Protein AF-A0A5N7MQY4-F1 (afdb_monomer)

Organism: NCBI:txid2108360

pLDDT: mean 79.16, std 10.76, range [51.59, 91.94]

Nearest PDB structures (foldseek):
  4uxz-assembly1_C  TM=4.721E-01  e=8.055E-01  Escherichia coli K-12
  4d2e-assembly1_C  TM=4.799E-01  e=1.212E+00  Escherichia coli K-12
  4brr-assembly1_B  TM=4.933E-01  e=2.396E+00  Escherichia coli K-12
  5d56-assembly1_A  TM=4.683E-01  e=3.146E+00  Escherichia coli K-12

Secondary structure (DSSP, 8-state):
--HHHHHHHHHHHHHHHHHHS-TT-TTHHHHHHHHHHHHHHHHHHHHHHHHHHHHHHHHHHHTT-

Mean predicted aligned error: 9.65 Å

Structure (mmCIF, N/CA/C/O backbone):
data_AF-A0A5N7MQY4-F1
#
_entry.id   AF-A0A5N7MQY4-F1
#
loop_
_atom_site.group_PDB
_atom_site.id
_atom_site.type_symbol
_atom_site.label_atom_id
_atom_site.label_alt_id
_atom_site.label_comp_id
_atom_site.label_asym_id
_atom_site.label_entity_id
_atom_site.label_seq_id
_atom_site.pdbx_PDB_ins_code
_atom_site.Cartn_x
_atom_site.Cartn_y
_atom_site.Cartn_z
_atom_site.occupancy
_atom_site.B_iso_or_equiv
_atom_site.auth_seq_id
_atom_site.auth_comp_id
_atom_site.auth_asym_id
_atom_site.auth_atom_id
_atom_site.pdbx_PDB_model_num
ATOM 1 N N . MET A 1 1 ? 0.495 16.605 -3.974 1.00 69.81 1 MET A N 1
ATOM 2 C CA . MET A 1 1 ? 0.194 15.589 -5.010 1.00 69.81 1 MET A CA 1
ATOM 3 C C . MET A 1 1 ? 0.546 14.151 -4.622 1.00 69.81 1 MET A C 1
ATOM 5 O O . MET A 1 1 ? 0.226 13.273 -5.388 1.00 69.81 1 MET A O 1
ATOM 9 N N . ILE A 1 2 ? 1.158 13.844 -3.471 1.00 79.19 2 ILE A N 1
ATOM 10 C CA . ILE A 1 2 ? 1.357 12.442 -3.019 1.00 79.19 2 ILE A CA 1
ATOM 11 C C . ILE A 1 2 ? 0.237 11.973 -2.076 1.00 79.19 2 ILE A C 1
ATOM 13 O O . ILE A 1 2 ? -0.132 10.805 -2.070 1.00 79.19 2 ILE A O 1
ATOM 17 N N . SER A 1 3 ? -0.386 12.908 -1.352 1.00 85.44 3 SER A N 1
ATOM 18 C CA . SER A 1 3 ? -1.458 12.619 -0.389 1.00 85.44 3 SER A CA 1
ATOM 19 C C . SER A 1 3 ? -2.654 11.863 -0.989 1.00 85.44 3 SER A C 1
ATOM 21 O O . SER A 1 3 ? -3.190 10.976 -0.337 1.00 85.44 3 SER A O 1
ATOM 23 N N . TRP A 1 4 ? -3.048 12.144 -2.236 1.00 91.00 4 TRP A N 1
ATOM 24 C CA . TRP A 1 4 ? -4.143 11.422 -2.903 1.00 91.00 4 TRP A CA 1
ATOM 25 C C . TRP A 1 4 ? -3.821 9.943 -3.187 1.00 91.00 4 TRP A C 1
ATOM 27 O O . TRP A 1 4 ? -4.692 9.101 -3.005 1.00 91.00 4 TRP A O 1
ATOM 37 N N . ILE A 1 5 ? -2.571 9.617 -3.547 1.00 85.25 5 ILE A N 1
ATOM 38 C CA . ILE A 1 5 ? -2.107 8.236 -3.760 1.00 85.25 5 ILE A CA 1
ATOM 39 C C . ILE A 1 5 ? -2.128 7.486 -2.432 1.00 85.25 5 ILE A C 1
ATOM 41 O O . ILE A 1 5 ? -2.671 6.390 -2.350 1.00 85.25 5 ILE A O 1
ATOM 45 N N . VAL A 1 6 ? -1.600 8.106 -1.373 1.00 86.12 6 VAL A N 1
ATOM 46 C CA . VAL A 1 6 ? -1.616 7.519 -0.026 1.00 86.12 6 VAL A CA 1
ATOM 47 C C . VAL A 1 6 ? -3.052 7.328 0.472 1.00 86.12 6 VAL A C 1
ATOM 49 O O . VAL A 1 6 ? -3.355 6.310 1.084 1.00 86.12 6 VAL A O 1
ATOM 52 N N . ARG A 1 7 ? -3.965 8.260 0.168 1.00 86.06 7 ARG A N 1
ATOM 53 C CA . ARG A 1 7 ? -5.395 8.121 0.481 1.00 86.06 7 ARG A CA 1
ATOM 54 C C . ARG A 1 7 ? -6.032 6.948 -0.252 1.00 86.06 7 ARG A C 1
ATOM 56 O O . ARG A 1 7 ? -6.692 6.147 0.395 1.00 86.06 7 ARG A O 1
ATOM 63 N N . LEU A 1 8 ? -5.820 6.822 -1.561 1.00 89.25 8 LEU A N 1
ATOM 64 C CA . LEU A 1 8 ? -6.325 5.683 -2.335 1.00 89.25 8 LEU A CA 1
ATOM 65 C C . LEU A 1 8 ? -5.796 4.355 -1.786 1.00 89.25 8 LEU A C 1
ATOM 67 O O . LEU A 1 8 ? -6.567 3.416 -1.611 1.00 89.25 8 LEU A O 1
ATOM 71 N N . LEU A 1 9 ? -4.507 4.304 -1.444 1.00 87.38 9 LEU A N 1
ATOM 72 C CA . LEU A 1 9 ? -3.891 3.134 -0.828 1.00 87.38 9 LEU A CA 1
ATOM 73 C C . LEU A 1 9 ? -4.521 2.801 0.532 1.00 87.38 9 LEU A C 1
ATOM 75 O O . LEU A 1 9 ? -4.806 1.640 0.796 1.00 87.38 9 LEU A O 1
ATOM 79 N N . MET A 1 10 ? -4.774 3.803 1.377 1.00 85.94 10 MET A N 1
ATOM 80 C CA . MET A 1 10 ? -5.413 3.609 2.684 1.00 85.94 10 MET A CA 1
ATOM 81 C C . MET A 1 10 ? -6.874 3.163 2.569 1.00 85.94 10 MET A C 1
ATOM 83 O O . MET A 1 10 ? -7.313 2.335 3.363 1.00 85.94 10 MET A O 1
ATOM 87 N N . ILE A 1 11 ? -7.615 3.666 1.575 1.00 88.31 11 ILE A N 1
ATOM 88 C CA . ILE A 1 11 ? -8.984 3.214 1.282 1.00 88.31 11 ILE A CA 1
ATOM 89 C C . ILE A 1 11 ? -8.964 1.747 0.842 1.00 88.31 11 ILE A C 1
ATOM 91 O O . ILE A 1 11 ? -9.737 0.943 1.356 1.00 88.31 11 ILE A O 1
ATOM 95 N N . ALA A 1 12 ? -8.046 1.381 -0.058 1.00 86.31 12 ALA A N 1
ATOM 96 C CA . ALA A 1 12 ? -7.880 -0.001 -0.498 1.00 86.31 12 ALA A CA 1
ATOM 97 C C . ALA A 1 12 ? -7.472 -0.923 0.661 1.00 86.31 12 ALA A C 1
ATOM 99 O O . ALA A 1 12 ? -8.047 -1.994 0.822 1.00 86.31 12 ALA A O 1
ATOM 100 N N . ALA A 1 13 ? -6.532 -0.490 1.504 1.00 81.19 13 ALA A N 1
ATOM 101 C CA . ALA A 1 13 ? -6.123 -1.238 2.685 1.00 81.19 13 ALA A CA 1
ATOM 102 C C . ALA A 1 13 ? -7.288 -1.431 3.662 1.00 81.19 13 ALA A C 1
ATOM 104 O O . ALA A 1 13 ? -7.515 -2.550 4.095 1.00 81.19 13 ALA A O 1
ATOM 105 N N . GLY A 1 14 ? -8.068 -0.382 3.946 1.00 80.44 14 GLY A N 1
ATOM 106 C CA . GLY A 1 14 ? -9.256 -0.479 4.800 1.00 80.44 14 GLY A CA 1
ATOM 107 C C . GLY A 1 14 ? -10.293 -1.466 4.264 1.00 80.44 14 GLY A C 1
ATOM 108 O O . GLY A 1 14 ? -10.769 -2.312 5.014 1.00 80.44 14 GLY A O 1
ATOM 109 N N . ALA A 1 15 ? -10.576 -1.429 2.958 1.00 86.44 15 ALA A N 1
ATOM 110 C CA . ALA A 1 15 ? -11.499 -2.367 2.321 1.00 86.44 15 ALA A CA 1
ATOM 111 C C . ALA A 1 15 ? -11.009 -3.824 2.406 1.00 86.44 15 ALA A C 1
ATOM 113 O O . ALA A 1 15 ? -11.781 -4.718 2.746 1.00 86.44 15 ALA A O 1
ATOM 114 N N . VAL A 1 16 ? -9.719 -4.067 2.146 1.00 83.12 16 VAL A N 1
ATOM 115 C CA . VAL A 1 16 ? -9.121 -5.410 2.238 1.00 83.12 16 VAL A CA 1
ATOM 116 C C . VAL A 1 16 ? -9.094 -5.901 3.686 1.00 83.12 16 VAL A C 1
ATOM 118 O O . VAL A 1 16 ? -9.396 -7.062 3.951 1.00 83.12 16 VAL A O 1
ATOM 121 N N . THR A 1 17 ? -8.777 -5.031 4.643 1.00 81.50 17 THR A N 1
ATOM 122 C CA . THR A 1 17 ? -8.784 -5.386 6.065 1.00 81.50 17 THR A CA 1
ATOM 123 C C . THR A 1 17 ? -10.190 -5.672 6.571 1.00 81.50 17 THR A C 1
ATOM 125 O O . THR A 1 17 ? -10.348 -6.647 7.292 1.00 81.50 17 THR A O 1
ATOM 128 N N . GLY A 1 18 ? -11.206 -4.923 6.135 1.00 81.94 18 GLY A N 1
ATOM 129 C CA . GLY A 1 18 ? -12.612 -5.209 6.441 1.00 81.94 18 GLY A CA 1
ATOM 130 C C . GLY A 1 18 ? -13.097 -6.563 5.916 1.00 81.94 18 GLY A C 1
ATOM 131 O O . GLY A 1 18 ? -14.027 -7.142 6.467 1.00 81.94 18 GLY A O 1
ATOM 132 N N . TRP A 1 19 ? -12.451 -7.109 4.879 1.00 83.19 19 TRP A N 1
ATOM 133 C CA . TRP A 1 19 ? -12.723 -8.470 4.401 1.00 83.19 19 TRP A CA 1
ATOM 134 C C . TRP A 1 19 ? -11.992 -9.555 5.201 1.00 83.19 19 TRP A C 1
ATOM 136 O O . TRP A 1 19 ? -12.483 -10.678 5.277 1.00 83.19 19 TRP A O 1
ATOM 146 N N . LEU A 1 20 ? -10.825 -9.252 5.782 1.00 77.00 20 LEU A N 1
ATOM 147 C CA . LEU A 1 20 ? -10.040 -10.212 6.571 1.00 77.00 20 LEU A CA 1
ATOM 148 C C . LEU A 1 20 ? -10.362 -10.192 8.074 1.00 77.00 20 LEU A C 1
ATOM 150 O O . LEU A 1 20 ? -10.135 -11.194 8.751 1.00 77.00 20 LEU A O 1
ATOM 154 N N . VAL A 1 21 ? -10.829 -9.064 8.610 1.00 77.88 21 VAL A N 1
ATOM 155 C CA . VAL A 1 21 ? -10.999 -8.816 10.048 1.00 77.88 21 VAL A CA 1
ATOM 156 C C . VAL A 1 21 ? -12.288 -8.040 10.296 1.00 77.88 21 VAL A C 1
ATOM 158 O O . VAL A 1 21 ? -12.598 -7.098 9.573 1.00 77.88 21 VAL A O 1
ATOM 161 N N . ALA A 1 22 ? -13.016 -8.416 11.352 1.00 79.81 22 ALA A N 1
ATOM 162 C CA . ALA A 1 22 ? -14.199 -7.690 11.803 1.00 79.81 22 ALA A CA 1
ATOM 163 C C . ALA A 1 22 ? -13.851 -6.236 12.165 1.00 79.81 22 ALA A C 1
ATOM 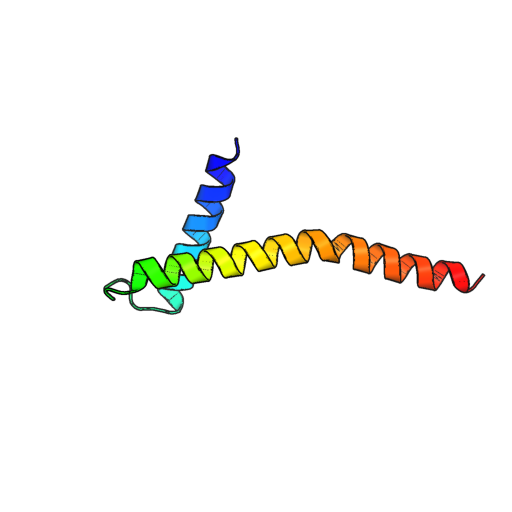165 O O . ALA A 1 22 ? -12.904 -5.987 12.911 1.00 79.81 22 ALA A O 1
ATOM 166 N N . GLU A 1 23 ? -14.635 -5.290 11.653 1.00 73.31 23 GLU A N 1
ATOM 167 C CA . GLU A 1 23 ? -14.382 -3.846 11.773 1.00 73.31 23 GLU A CA 1
ATOM 168 C C . GLU A 1 23 ? -14.389 -3.357 13.234 1.00 73.31 23 GLU A C 1
ATOM 170 O O . G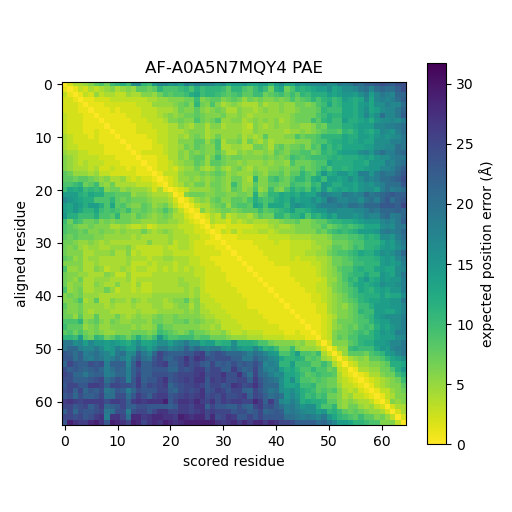LU A 1 23 ? -13.648 -2.445 13.594 1.00 73.31 23 GLU A O 1
ATOM 175 N N . ASP A 1 24 ? -15.126 -4.052 14.105 1.00 75.94 24 ASP A N 1
ATOM 176 C CA . ASP A 1 24 ? -15.230 -3.761 15.541 1.00 75.94 24 ASP A CA 1
ATOM 177 C C . ASP A 1 24 ? -14.074 -4.334 16.380 1.00 75.94 24 ASP A C 1
ATOM 179 O O . ASP A 1 24 ? -14.059 -4.222 17.610 1.00 75.94 24 ASP A O 1
ATOM 183 N N . ALA A 1 25 ? -13.104 -5.001 15.752 1.00 80.88 25 ALA A N 1
ATOM 184 C CA . ALA A 1 25 ? -12.012 -5.619 16.481 1.00 80.88 25 ALA A CA 1
ATOM 185 C C . ALA A 1 25 ? -11.012 -4.552 16.982 1.00 80.88 25 ALA A C 1
ATOM 187 O O . ALA A 1 25 ? -10.577 -3.688 16.218 1.00 80.88 25 ALA A O 1
ATOM 188 N N . PRO A 1 26 ? -10.545 -4.627 18.243 1.00 83.75 26 PRO A N 1
ATOM 189 C CA . PRO A 1 26 ? -9.634 -3.625 18.811 1.00 83.75 26 PRO A CA 1
ATOM 190 C C . PRO A 1 26 ? -8.269 -3.572 18.104 1.00 83.75 26 PRO A C 1
ATOM 192 O O . PRO A 1 26 ? -7.532 -2.596 18.223 1.00 83.75 26 PRO A O 1
ATOM 195 N N . ASN A 1 27 ? -7.920 -4.618 17.356 1.00 85.25 27 ASN A N 1
ATOM 196 C CA . ASN A 1 27 ? -6.703 -4.724 16.557 1.00 85.25 27 ASN A CA 1
ATOM 197 C C . ASN A 1 27 ? -6.890 -4.299 15.089 1.00 85.25 27 ASN A C 1
ATOM 199 O O . ASN A 1 27 ? -5.916 -4.348 14.335 1.00 85.25 27 ASN A O 1
ATOM 203 N N . PHE A 1 28 ? -8.085 -3.861 14.675 1.00 84.19 28 PHE A N 1
ATOM 204 C CA . PHE A 1 28 ? -8.387 -3.517 13.283 1.00 84.19 28 PHE A CA 1
ATOM 205 C C . PHE A 1 28 ? -7.408 -2.486 12.716 1.00 84.19 28 PHE A C 1
ATOM 207 O O . PHE A 1 28 ? -6.830 -2.703 11.655 1.00 84.19 28 PHE A O 1
ATOM 214 N N . GLY A 1 29 ? -7.122 -1.415 13.465 1.00 83.69 29 GLY A N 1
ATOM 215 C CA . GLY A 1 29 ? -6.180 -0.379 13.028 1.00 83.69 29 GLY A CA 1
ATOM 216 C C . GLY A 1 29 ? -4.749 -0.894 12.818 1.00 83.69 29 GLY A C 1
ATOM 217 O O . GLY A 1 29 ? -4.078 -0.492 11.869 1.00 83.69 29 GLY A O 1
ATOM 218 N N . ILE A 1 30 ? -4.287 -1.827 13.658 1.00 87.94 30 ILE A N 1
ATOM 219 C CA . ILE A 1 30 ? -2.952 -2.434 13.524 1.00 87.94 30 ILE A CA 1
ATOM 220 C C . ILE A 1 30 ? -2.908 -3.314 12.273 1.00 87.94 30 ILE A C 1
ATOM 222 O O . ILE A 1 30 ? -1.977 -3.217 11.473 1.00 87.94 30 ILE A O 1
ATOM 226 N N . ILE A 1 31 ? -3.937 -4.139 12.072 1.00 86.12 31 ILE A N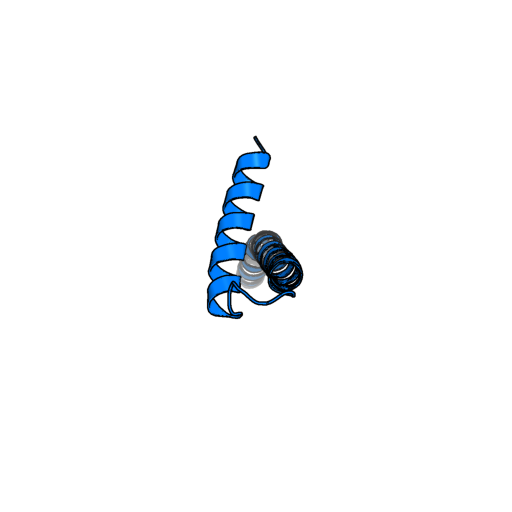 1
ATOM 227 C CA . ILE A 1 31 ? -4.009 -5.042 10.922 1.00 86.12 31 ILE A CA 1
ATOM 228 C C . ILE A 1 31 ? -4.181 -4.245 9.626 1.00 86.12 31 ILE A C 1
ATOM 230 O O . ILE A 1 31 ? -3.542 -4.571 8.629 1.00 86.12 31 ILE A O 1
ATOM 234 N N . GLN A 1 32 ? -4.938 -3.146 9.647 1.00 84.88 32 GLN A N 1
ATOM 235 C CA . GLN A 1 32 ? -5.049 -2.217 8.524 1.00 84.88 32 GLN A CA 1
ATOM 236 C C . GLN A 1 32 ? -3.687 -1.656 8.125 1.00 84.88 32 GLN A C 1
ATOM 238 O O . GLN A 1 32 ? -3.358 -1.615 6.940 1.00 84.88 32 GLN A O 1
ATOM 243 N N . MET A 1 33 ? -2.857 -1.286 9.103 1.00 88.31 33 MET A N 1
ATOM 244 C CA . MET A 1 33 ? -1.498 -0.818 8.842 1.00 88.31 33 MET A CA 1
ATOM 245 C C . MET A 1 33 ? -0.611 -1.916 8.236 1.00 88.31 33 MET A C 1
ATOM 247 O O . MET A 1 33 ? 0.127 -1.654 7.286 1.00 88.31 33 MET A O 1
ATOM 251 N N . MET A 1 34 ? -0.707 -3.152 8.738 1.00 90.06 34 MET A N 1
ATOM 252 C CA . MET A 1 34 ? 0.032 -4.293 8.184 1.00 90.06 34 MET A CA 1
ATOM 253 C C . MET A 1 34 ? -0.390 -4.603 6.743 1.00 90.06 34 MET A C 1
ATOM 255 O O . MET A 1 34 ? 0.466 -4.807 5.885 1.00 90.06 34 MET A O 1
ATOM 259 N N . VAL A 1 35 ? -1.694 -4.587 6.456 1.00 87.62 35 VAL A N 1
ATOM 260 C CA . VAL A 1 35 ? -2.239 -4.795 5.107 1.00 87.62 35 VAL A CA 1
ATOM 261 C C . VAL A 1 35 ? -1.818 -3.662 4.170 1.00 87.62 35 VAL A C 1
ATOM 263 O O . VAL A 1 35 ? -1.400 -3.930 3.045 1.00 87.62 35 VAL A O 1
ATOM 266 N N . ALA A 1 36 ? -1.849 -2.409 4.632 1.00 88.44 36 ALA A N 1
ATOM 267 C CA . ALA A 1 36 ? -1.375 -1.262 3.860 1.00 88.44 36 ALA A CA 1
ATOM 268 C C . ALA A 1 36 ? 0.105 -1.404 3.475 1.00 88.44 36 ALA A C 1
ATOM 270 O O . ALA A 1 36 ? 0.465 -1.154 2.324 1.00 88.44 36 ALA A O 1
ATOM 271 N N . LEU A 1 37 ? 0.955 -1.843 4.411 1.00 91.94 37 LEU A N 1
ATOM 272 C CA . LEU A 1 37 ? 2.367 -2.123 4.145 1.00 91.94 37 LEU A CA 1
ATOM 273 C C . LEU A 1 37 ? 2.535 -3.247 3.121 1.00 91.94 37 LEU A C 1
ATOM 275 O O . LEU A 1 37 ? 3.304 -3.090 2.179 1.00 91.94 37 LEU A O 1
ATOM 279 N N . LEU A 1 38 ? 1.784 -4.340 3.261 1.00 90.12 38 LEU A N 1
ATOM 280 C CA . LEU A 1 38 ? 1.841 -5.481 2.346 1.00 90.12 38 LEU A CA 1
ATOM 281 C C . LEU A 1 38 ? 1.446 -5.071 0.917 1.00 90.12 38 LEU A C 1
ATOM 283 O O . LEU A 1 38 ? 2.165 -5.371 -0.036 1.00 90.12 38 LEU A O 1
ATOM 287 N N . LEU A 1 39 ? 0.355 -4.312 0.771 1.00 88.00 39 LEU A N 1
ATOM 288 C CA . LEU A 1 39 ? -0.082 -3.756 -0.513 1.00 88.00 39 LEU A CA 1
ATOM 289 C C . LEU A 1 39 ? 0.956 -2.799 -1.103 1.00 88.00 39 LEU A C 1
ATOM 291 O O . LEU A 1 39 ? 1.248 -2.876 -2.295 1.00 88.00 39 LEU A O 1
ATOM 295 N N . LEU A 1 40 ? 1.549 -1.929 -0.282 1.00 89.12 40 LEU A N 1
ATOM 296 C CA . LEU A 1 40 ? 2.609 -1.028 -0.727 1.00 89.12 40 LEU A CA 1
ATOM 297 C C . LEU A 1 40 ? 3.822 -1.810 -1.238 1.00 89.12 40 LEU A C 1
ATOM 299 O O . LEU A 1 40 ? 4.325 -1.514 -2.320 1.00 89.12 40 LEU A O 1
ATOM 303 N N . THR A 1 41 ? 4.277 -2.822 -0.495 1.00 91.88 41 THR A N 1
ATOM 304 C CA . THR A 1 41 ? 5.388 -3.683 -0.912 1.00 91.88 41 THR A CA 1
ATOM 305 C C . THR A 1 41 ? 5.067 -4.402 -2.214 1.00 91.88 41 THR A C 1
ATOM 307 O O . THR A 1 41 ? 5.929 -4.470 -3.082 1.00 91.88 41 THR A O 1
ATOM 310 N N . LEU A 1 42 ? 3.835 -4.881 -2.396 1.00 89.00 42 LEU A N 1
ATOM 311 C CA . LEU A 1 42 ? 3.403 -5.543 -3.626 1.00 89.00 42 LEU A CA 1
ATOM 312 C C . LEU A 1 42 ? 3.415 -4.571 -4.813 1.00 89.00 42 LEU A C 1
ATOM 314 O O . LEU A 1 42 ? 3.955 -4.903 -5.863 1.00 89.00 42 LEU A O 1
ATOM 318 N N . ILE A 1 43 ? 2.911 -3.346 -4.637 1.00 89.00 43 ILE A N 1
ATOM 319 C CA . ILE A 1 43 ? 2.965 -2.297 -5.666 1.00 89.00 43 ILE A CA 1
ATOM 320 C C . ILE A 1 43 ? 4.416 -1.985 -6.041 1.00 89.00 43 ILE A C 1
ATOM 322 O O . ILE A 1 43 ? 4.750 -1.946 -7.223 1.00 89.00 43 ILE A O 1
ATOM 326 N N . VAL A 1 44 ? 5.291 -1.794 -5.051 1.00 89.44 44 VAL A N 1
ATOM 327 C CA . VAL A 1 44 ? 6.717 -1.523 -5.284 1.00 89.44 44 VAL A CA 1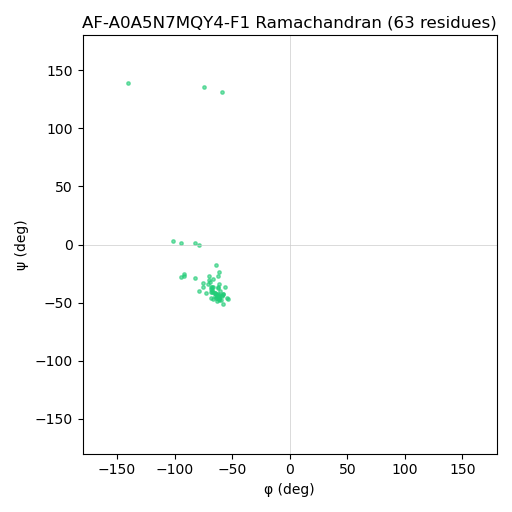
ATOM 328 C C . VAL A 1 44 ? 7.392 -2.709 -5.967 1.00 89.44 44 VAL A C 1
ATOM 330 O O . VAL A 1 44 ? 8.150 -2.504 -6.909 1.00 89.44 44 VAL A O 1
ATOM 333 N N . ALA A 1 45 ? 7.098 -3.939 -5.545 1.00 86.00 45 ALA A N 1
ATOM 334 C CA . ALA A 1 45 ? 7.625 -5.146 -6.163 1.00 86.00 45 ALA A CA 1
ATOM 335 C C . ALA A 1 45 ? 7.177 -5.251 -7.623 1.00 86.00 45 ALA A C 1
ATOM 337 O O . ALA A 1 45 ? 8.013 -5.438 -8.497 1.00 86.00 45 ALA A O 1
ATOM 338 N N . VAL A 1 46 ? 5.893 -5.047 -7.920 1.00 86.44 46 VAL A N 1
ATOM 339 C CA . VAL A 1 46 ? 5.408 -5.015 -9.303 1.00 86.44 46 VAL A CA 1
ATOM 340 C C . VAL A 1 46 ? 6.142 -3.929 -10.078 1.00 86.44 46 VAL A C 1
ATOM 342 O O . VAL A 1 46 ? 6.737 -4.235 -11.095 1.00 86.44 46 VAL A O 1
ATOM 345 N N . LEU A 1 47 ? 6.215 -2.692 -9.592 1.00 85.44 47 LEU A N 1
ATOM 346 C CA . LEU A 1 47 ? 6.913 -1.617 -10.307 1.00 85.44 47 LEU A CA 1
ATOM 347 C C . LEU A 1 47 ? 8.415 -1.883 -10.515 1.00 85.44 47 LEU A C 1
ATOM 349 O O . LEU A 1 47 ? 8.960 -1.488 -11.544 1.00 85.44 47 LEU A O 1
ATOM 353 N N . ALA A 1 48 ? 9.081 -2.545 -9.569 1.00 84.19 48 ALA A N 1
ATOM 354 C CA . ALA A 1 48 ? 10.505 -2.859 -9.640 1.00 84.19 48 ALA A CA 1
ATOM 355 C C . ALA A 1 48 ? 10.806 -4.069 -10.542 1.00 84.19 48 ALA A C 1
ATOM 357 O O . ALA A 1 48 ? 11.784 -4.050 -11.291 1.00 84.19 48 ALA A O 1
ATOM 358 N N . PHE A 1 49 ? 9.972 -5.112 -10.490 1.00 78.50 49 PHE A N 1
ATOM 359 C CA . PHE A 1 49 ? 10.174 -6.362 -11.230 1.00 78.50 49 PHE A CA 1
ATOM 360 C C . PHE A 1 49 ? 9.501 -6.377 -12.611 1.00 78.50 49 PHE A C 1
ATOM 362 O O . PHE A 1 49 ? 9.994 -7.021 -13.530 1.00 78.50 49 PHE A O 1
ATOM 369 N N . TRP A 1 50 ? 8.447 -5.588 -12.821 1.00 67.62 50 TRP A N 1
ATOM 370 C CA . TRP A 1 50 ? 7.781 -5.433 -14.119 1.00 67.62 50 TRP A CA 1
ATOM 371 C C . TRP A 1 50 ? 8.728 -5.042 -15.269 1.00 67.62 50 TRP A C 1
ATOM 373 O O . TRP A 1 50 ? 8.680 -5.686 -16.322 1.00 67.62 50 TRP A O 1
ATOM 383 N N . PRO A 1 51 ? 9.630 -4.049 -15.116 1.00 68.25 51 PRO A N 1
ATOM 384 C CA . PRO A 1 51 ? 10.612 -3.744 -16.151 1.00 68.25 51 PRO A CA 1
ATOM 385 C C . PRO A 1 51 ? 11.749 -4.7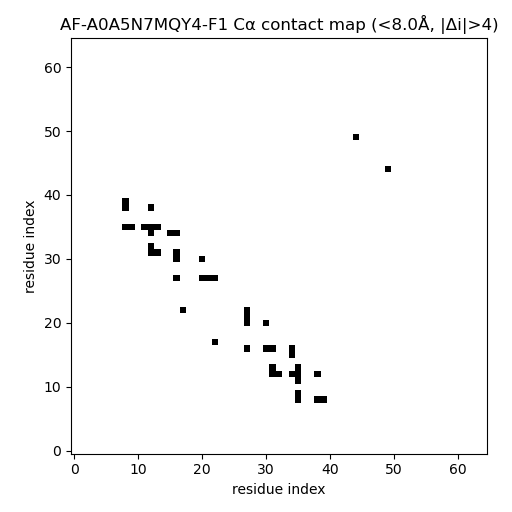70 -16.203 1.00 68.25 51 PRO A C 1
ATOM 387 O O . PRO A 1 51 ? 12.257 -5.048 -17.291 1.00 68.25 51 PRO A O 1
ATOM 390 N N . SER A 1 52 ? 12.163 -5.357 -15.076 1.00 63.12 52 SER A N 1
ATOM 391 C CA . SER A 1 52 ? 13.285 -6.303 -15.067 1.00 63.12 52 SER A CA 1
ATOM 392 C C . SER A 1 52 ? 12.923 -7.636 -15.731 1.00 63.12 52 SER A C 1
ATOM 394 O O . SER A 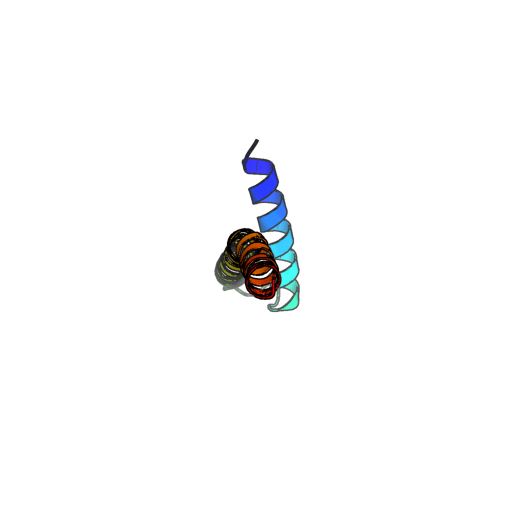1 52 ? 13.748 -8.171 -16.470 1.00 63.12 52 SER A O 1
ATOM 396 N N . ASP A 1 53 ? 11.679 -8.104 -15.612 1.00 64.00 53 ASP A N 1
ATOM 397 C CA . ASP A 1 53 ? 11.177 -9.280 -16.329 1.00 64.00 53 ASP A CA 1
ATOM 398 C C . ASP A 1 53 ? 11.055 -9.037 -17.839 1.00 64.00 53 ASP A C 1
ATOM 400 O O . ASP A 1 53 ? 11.401 -9.911 -18.639 1.00 64.00 53 ASP A O 1
ATOM 404 N N . TRP A 1 54 ? 10.639 -7.838 -18.262 1.00 58.56 54 TRP A N 1
ATOM 405 C CA . TRP A 1 54 ? 10.668 -7.445 -19.677 1.00 58.56 54 TRP A CA 1
ATOM 406 C C . TRP A 1 54 ? 12.096 -7.400 -20.219 1.00 58.56 54 TRP A C 1
ATOM 408 O O . TRP A 1 54 ? 12.385 -7.974 -21.269 1.00 58.56 54 TRP A O 1
ATOM 418 N N . THR A 1 55 ? 13.014 -6.786 -19.476 1.00 60.06 55 THR A N 1
ATOM 419 C CA . THR A 1 55 ? 14.412 -6.632 -19.897 1.00 60.06 55 THR A CA 1
ATOM 420 C C . THR A 1 55 ? 15.132 -7.984 -19.928 1.00 60.06 55 THR A C 1
ATOM 422 O O . THR A 1 55 ? 15.833 -8.289 -20.890 1.00 60.06 55 THR A O 1
ATOM 425 N N . ALA A 1 56 ? 14.903 -8.857 -18.943 1.00 64.69 56 ALA A N 1
ATOM 426 C CA . ALA A 1 56 ? 15.459 -10.209 -18.896 1.00 64.69 56 ALA A CA 1
ATOM 427 C C . ALA A 1 56 ? 14.854 -11.156 -19.951 1.00 64.69 56 ALA A C 1
ATOM 429 O O . ALA A 1 56 ? 15.536 -12.070 -20.428 1.00 64.69 56 ALA A O 1
ATOM 430 N N . ARG A 1 57 ? 13.585 -10.963 -20.344 1.00 60.00 57 ARG A N 1
ATOM 431 C CA . ARG A 1 57 ? 12.971 -11.690 -21.472 1.00 60.00 57 ARG A CA 1
ATOM 432 C C . ARG A 1 57 ? 13.509 -11.210 -22.821 1.00 60.00 57 ARG A C 1
ATOM 434 O O . ARG A 1 57 ? 13.828 -12.049 -23.658 1.00 60.00 57 ARG A O 1
ATOM 441 N N . LEU A 1 58 ? 13.687 -9.903 -23.016 1.00 62.47 58 LEU A N 1
ATOM 442 C CA . LEU A 1 58 ? 14.256 -9.339 -24.247 1.00 62.47 58 LEU A CA 1
ATOM 443 C C . LEU A 1 58 ? 15.731 -9.727 -24.436 1.00 62.47 58 LEU A C 1
ATOM 445 O O . LEU A 1 58 ? 16.129 -10.128 -25.528 1.00 62.47 58 LEU A O 1
ATOM 449 N N . ASN A 1 59 ? 16.528 -9.718 -23.364 1.00 63.88 59 ASN A N 1
ATOM 450 C CA . ASN A 1 59 ? 17.948 -10.077 -23.433 1.00 63.88 59 ASN A CA 1
ATOM 451 C C . ASN A 1 59 ? 18.165 -11.567 -23.782 1.00 63.88 59 ASN A C 1
ATOM 453 O O . ASN A 1 59 ? 19.135 -11.926 -24.449 1.00 63.88 59 ASN A O 1
ATOM 457 N N . ARG A 1 60 ? 17.228 -12.448 -23.393 1.00 64.69 60 ARG A N 1
ATOM 458 C CA . ARG A 1 60 ? 17.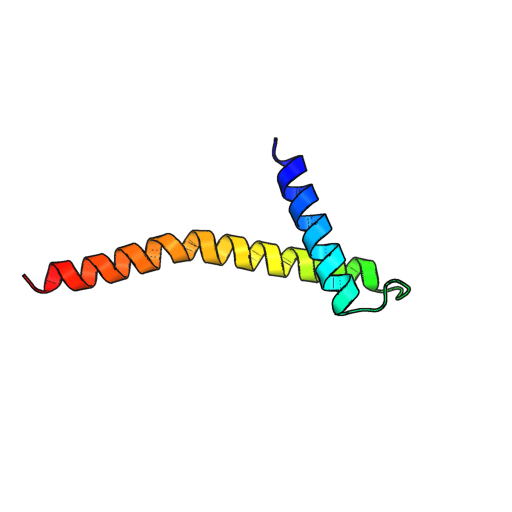233 -13.865 -23.803 1.00 64.69 60 ARG A CA 1
ATOM 459 C C . ARG A 1 60 ? 16.937 -14.063 -25.291 1.00 64.69 60 ARG A C 1
ATOM 461 O O . ARG A 1 60 ? 17.486 -14.984 -25.882 1.00 64.69 60 ARG A O 1
ATOM 468 N N . LEU A 1 61 ? 16.123 -13.202 -25.900 1.00 63.19 61 LEU A N 1
ATOM 469 C CA . LEU A 1 61 ? 15.829 -13.259 -27.336 1.00 63.19 61 LEU A CA 1
ATOM 470 C C . LEU A 1 61 ? 17.000 -12.736 -28.180 1.00 63.19 61 LEU A C 1
ATOM 472 O O . LEU A 1 61 ? 17.311 -13.308 -29.224 1.00 63.19 61 LEU A O 1
ATOM 476 N N . GLN A 1 62 ? 17.695 -11.702 -27.704 1.00 62.91 62 GLN A N 1
ATOM 477 C CA . GLN A 1 62 ? 18.808 -11.080 -28.427 1.00 62.91 62 GLN A CA 1
ATOM 478 C C . GLN A 1 62 ? 20.060 -11.969 -28.509 1.00 62.91 62 GLN A C 1
ATOM 480 O O . GLN A 1 62 ? 20.811 -11.870 -29.470 1.00 62.91 62 GLN A O 1
ATOM 485 N N . ARG A 1 63 ? 20.264 -12.878 -27.545 1.00 58.97 63 ARG A N 1
ATOM 486 C CA . ARG A 1 63 ? 21.406 -13.813 -27.516 1.00 58.97 63 ARG A CA 1
ATOM 487 C C . ARG A 1 63 ? 21.256 -15.025 -28.453 1.00 58.97 63 ARG A C 1
ATOM 489 O O . ARG A 1 63 ? 22.138 -15.875 -28.475 1.00 58.97 63 ARG A O 1
ATOM 496 N N . SER A 1 64 ? 20.137 -15.125 -29.177 1.00 59.38 64 SER A N 1
ATOM 497 C CA . SER A 1 64 ? 19.846 -16.218 -30.123 1.00 59.38 64 SER A CA 1
ATOM 498 C C . SER A 1 64 ? 20.060 -15.858 -31.602 1.00 59.38 64 SER A C 1
ATOM 500 O O . SER A 1 64 ? 19.791 -16.689 -32.466 1.00 59.38 64 SER A O 1
ATOM 502 N N . ARG A 1 65 ? 20.532 -14.638 -31.893 1.00 51.59 65 ARG A N 1
ATOM 50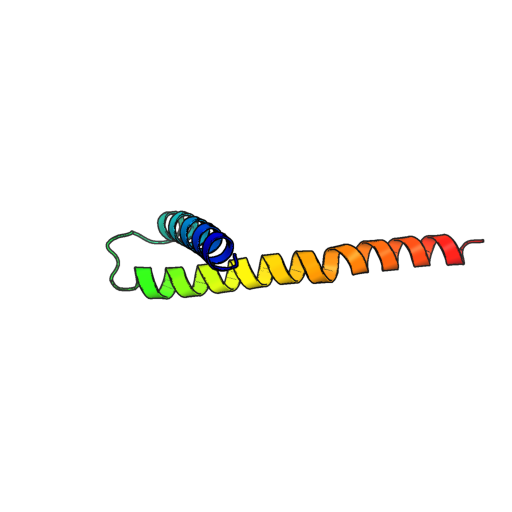3 C CA . ARG A 1 65 ? 21.029 -14.223 -33.214 1.00 51.59 65 ARG A CA 1
ATOM 504 C C . ARG A 1 65 ? 22.546 -14.139 -33.194 1.00 5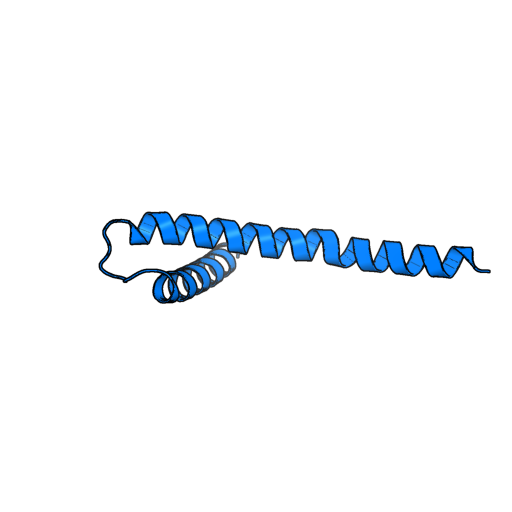1.59 65 ARG A C 1
ATOM 506 O O . ARG A 1 65 ? 23.130 -14.420 -34.259 1.00 51.59 65 ARG A O 1
#

Sequence (65 aa):
MISWIVRLLMIAAGAVTGWLVAEDAPNFGIIQMMVALLLLTLIVAVLAFWPSDWTARLNRLQRSR

Solvent-accessible surface area (backbone atoms only — not comparable to full-atom values): 3685 Å² total; per-residue (Å²): 132,62,64,63,58,55,46,53,46,49,53,51,16,46,56,53,33,55,74,77,40,62,79,86,43,93,56,37,71,60,49,24,52,52,45,35,51,52,52,49,52,50,53,50,47,47,67,62,45,56,58,50,54,52,50,57,53,51,55,60,58,63,74,75,113

Radius of gyration: 17.82 Å; Cα contacts (8 Å, |Δi|>4): 23; chains: 1; bounding box: 37×32×52 Å

Foldseek 3Di:
DVVVVLVVLLVVLLVVLVVVDPPPDPCSVVSSVVSSVVVVVVVVCCVVVVVVVVVVVVVVVVVVD